Protein AF-A0A7S1RTW1-F1 (afdb_monomer_lite)

InterPro domains:
  IPR002164 Nucleosome assembly protein [PF00956] (3-117)
  IPR002164 Nucleosome assembly protein [PTHR11875] (6-130)
  IPR037231 NAP-like superfamily [SSF143113] (6-116)

Organism: Alexandrium catenella (NCBI:txid2925)

pLDDT: mean 71.32, std 23.06, range [27.25, 97.94]

Radius of gyration: 33.51 Å; chains: 1; bounding box: 84×68×75 Å

Structure (mmCIF, N/CA/C/O backbone):
data_AF-A0A7S1RTW1-F1
#
_entry.id   AF-A0A7S1RTW1-F1
#
loop_
_atom_site.group_PDB
_atom_site.id
_atom_site.type_symbol
_atom_site.label_atom_id
_atom_site.label_alt_id
_atom_site.label_comp_id
_atom_site.label_asym_id
_atom_site.label_entity_id
_atom_site.label_seq_id
_atom_site.pdbx_PDB_ins_code
_atom_site.Cartn_x
_atom_site.Cartn_y
_atom_site.Cartn_z
_atom_site.occupancy
_atom_site.B_iso_or_equiv
_atom_site.auth_seq_id
_atom_site.auth_comp_id
_atom_site.auth_asym_id
_atom_site.auth_atom_id
_atom_site.pdbx_PDB_model_num
ATOM 1 N N . GLU A 1 1 ? 14.595 9.960 -14.199 1.00 54.41 1 GLU A N 1
ATOM 2 C CA . GLU A 1 1 ? 13.671 9.077 -13.462 1.00 54.41 1 GLU A CA 1
ATOM 3 C C . GLU A 1 1 ? 12.289 9.087 -14.097 1.00 54.41 1 GLU A C 1
ATOM 5 O O . GLU A 1 1 ? 11.982 10.008 -14.846 1.00 54.41 1 GLU A O 1
ATOM 10 N N . THR A 1 2 ? 11.453 8.089 -13.798 1.00 67.50 2 THR A N 1
ATOM 11 C CA . THR A 1 2 ? 9.993 8.231 -13.939 1.00 67.50 2 THR A CA 1
ATOM 12 C C . THR A 1 2 ? 9.464 8.686 -12.582 1.00 67.50 2 THR A C 1
ATOM 14 O O . THR A 1 2 ? 9.549 7.903 -11.642 1.00 67.50 2 THR A O 1
ATOM 17 N N . SER A 1 3 ? 8.977 9.923 -12.468 1.00 78.06 3 SER A N 1
ATOM 18 C CA . SER A 1 3 ? 8.334 10.420 -11.245 1.00 78.06 3 SER A CA 1
ATOM 19 C C . SER A 1 3 ? 6.851 10.035 -11.213 1.00 78.06 3 SER A C 1
ATOM 21 O O . SER A 1 3 ? 6.190 9.951 -12.254 1.00 78.06 3 SER A O 1
ATOM 23 N N . VAL A 1 4 ? 6.324 9.765 -10.018 1.00 87.81 4 VAL A N 1
ATOM 24 C CA . VAL A 1 4 ? 4.942 9.304 -9.816 1.00 87.81 4 VAL A CA 1
ATOM 25 C C . VAL A 1 4 ? 4.032 10.513 -9.618 1.00 87.81 4 VAL A C 1
ATOM 27 O O . VAL A 1 4 ? 4.091 11.183 -8.596 1.00 87.81 4 VAL A O 1
ATOM 30 N N . ALA A 1 5 ? 3.171 10.808 -10.594 1.00 90.31 5 ALA A N 1
ATOM 31 C CA . ALA A 1 5 ? 2.288 11.979 -10.527 1.00 90.31 5 ALA A CA 1
ATOM 32 C C . ALA A 1 5 ? 0.969 11.721 -9.772 1.00 90.31 5 ALA A C 1
ATOM 34 O O . ALA A 1 5 ? 0.407 12.625 -9.150 1.00 90.31 5 ALA A O 1
ATOM 35 N N . GLU A 1 6 ? 0.435 10.501 -9.865 1.00 94.38 6 GLU A N 1
ATOM 36 C CA . GLU A 1 6 ? -0.877 10.126 -9.330 1.00 94.38 6 GLU A CA 1
ATOM 37 C C . GLU A 1 6 ? -0.964 8.601 -9.152 1.00 94.38 6 GLU A C 1
ATOM 39 O O . GLU A 1 6 ? -0.603 7.850 -10.059 1.00 94.38 6 GLU A O 1
ATOM 44 N N . ILE A 1 7 ? -1.495 8.151 -8.014 1.00 93.81 7 ILE A N 1
ATOM 45 C CA . ILE A 1 7 ? -1.758 6.746 -7.679 1.00 93.81 7 ILE A CA 1
ATOM 46 C C . ILE A 1 7 ? -3.266 6.563 -7.553 1.00 93.81 7 ILE A C 1
ATOM 48 O O . ILE A 1 7 ? -3.915 7.204 -6.726 1.00 93.81 7 ILE A O 1
ATOM 52 N N . LYS A 1 8 ? -3.845 5.686 -8.378 1.00 94.94 8 LYS A N 1
ATOM 53 C CA . LYS A 1 8 ? -5.276 5.346 -8.352 1.00 94.94 8 LYS A CA 1
ATOM 54 C C . LYS A 1 8 ? -5.458 3.928 -7.856 1.00 94.94 8 LYS A C 1
ATOM 56 O O . LYS A 1 8 ? -4.823 3.009 -8.361 1.00 94.94 8 LYS A O 1
ATOM 61 N N . VAL A 1 9 ? -6.384 3.772 -6.923 1.00 93.62 9 VAL A N 1
ATOM 62 C CA . VAL A 1 9 ? -6.685 2.507 -6.254 1.00 93.62 9 VAL A CA 1
ATOM 63 C C . VAL A 1 9 ? -8.183 2.236 -6.316 1.00 93.62 9 VAL A C 1
ATOM 65 O O . VAL A 1 9 ? -8.978 3.143 -6.572 1.00 93.62 9 VAL A O 1
ATOM 68 N N . CYS A 1 10 ? -8.568 0.987 -6.079 1.00 92.62 10 CYS A N 1
ATOM 69 C CA . CYS A 1 10 ? -9.968 0.631 -5.877 1.00 92.62 10 CYS A CA 1
ATOM 70 C C . CYS A 1 10 ? -10.369 0.908 -4.423 1.00 92.62 10 CYS A C 1
ATOM 72 O O . CYS A 1 10 ? -9.571 0.674 -3.513 1.00 92.62 10 CYS A O 1
ATOM 74 N N . GLU A 1 11 ? -11.600 1.370 -4.208 1.00 91.12 11 GLU A N 1
ATOM 75 C CA . GLU A 1 11 ? -12.167 1.470 -2.862 1.00 91.12 11 GLU A CA 1
ATOM 76 C C . GLU A 1 11 ? -12.408 0.070 -2.283 1.00 91.12 11 GLU A C 1
ATOM 78 O O . GLU A 1 11 ? -12.738 -0.872 -3.010 1.00 91.12 11 GLU A O 1
ATOM 83 N N . ILE A 1 12 ? -12.209 -0.070 -0.971 1.00 93.88 12 ILE A N 1
ATOM 84 C CA . ILE A 1 12 ? -12.413 -1.333 -0.263 1.00 93.88 12 ILE A CA 1
ATOM 85 C C . ILE A 1 12 ? -13.756 -1.285 0.457 1.00 93.88 12 ILE A C 1
ATOM 87 O O . ILE A 1 12 ? -13.936 -0.529 1.413 1.00 93.88 12 ILE A O 1
ATOM 91 N N . ASP A 1 13 ? -14.668 -2.158 0.046 1.00 95.00 13 ASP A N 1
ATOM 92 C CA . ASP A 1 13 ? -15.961 -2.341 0.697 1.00 95.00 13 ASP A CA 1
ATOM 93 C C . ASP A 1 13 ? -15.833 -3.292 1.898 1.00 95.00 13 ASP A C 1
ATOM 95 O O . ASP A 1 13 ? -16.032 -4.507 1.800 1.00 95.00 13 ASP A O 1
ATOM 99 N N . TRP A 1 14 ? -15.463 -2.744 3.058 1.00 94.75 14 TRP A N 1
ATOM 100 C CA . TRP A 1 14 ? -15.345 -3.524 4.290 1.00 94.75 14 TRP A CA 1
ATOM 101 C C . TRP A 1 14 ? -16.706 -4.005 4.799 1.00 94.75 14 TRP A C 1
ATOM 103 O O . TRP A 1 14 ? -17.640 -3.228 4.996 1.00 94.75 14 TRP A O 1
ATOM 113 N N . ASN A 1 15 ? -16.785 -5.295 5.124 1.00 94.00 15 ASN A N 1
ATOM 114 C CA . ASN A 1 15 ? -17.891 -5.827 5.915 1.00 94.00 15 ASN A CA 1
ATOM 115 C C . ASN A 1 15 ? -17.851 -5.287 7.355 1.00 94.00 15 ASN A C 1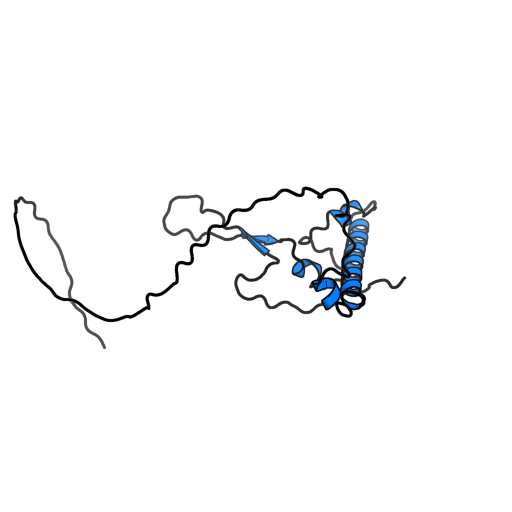
ATOM 117 O O . ASN A 1 15 ? -16.796 -4.893 7.861 1.00 94.00 15 ASN A O 1
ATOM 121 N N . ASP A 1 16 ? -18.995 -5.320 8.043 1.00 92.62 16 ASP A N 1
ATOM 122 C CA . ASP A 1 16 ? -19.099 -4.813 9.414 1.00 92.62 16 ASP A CA 1
ATOM 123 C C . ASP A 1 16 ? -18.073 -5.476 10.352 1.00 92.62 16 ASP A C 1
ATOM 125 O O . ASP A 1 16 ? -17.927 -6.701 10.401 1.00 92.62 16 ASP A O 1
ATOM 129 N N . GLY A 1 17 ? -17.318 -4.644 11.071 1.00 89.62 17 GLY A N 1
ATOM 130 C CA . GLY A 1 17 ? -16.246 -5.075 11.970 1.00 89.62 17 GLY A CA 1
ATOM 131 C C . GLY A 1 17 ? -15.029 -5.726 11.298 1.00 89.62 17 GLY A C 1
ATOM 132 O O . GLY A 1 17 ? -14.236 -6.351 12.003 1.00 89.62 17 GLY A O 1
ATOM 133 N N . LYS A 1 18 ? -14.873 -5.624 9.969 1.00 93.88 18 LYS A N 1
ATOM 134 C CA . LYS A 1 18 ? -13.745 -6.213 9.221 1.00 93.88 18 LYS A CA 1
ATOM 135 C C . LYS A 1 18 ? -12.727 -5.208 8.698 1.00 93.88 18 LYS A C 1
ATOM 137 O O . LYS A 1 18 ? -11.726 -5.639 8.139 1.00 93.88 18 LYS A O 1
ATOM 142 N N . ASP A 1 19 ? -12.950 -3.915 8.904 1.00 94.19 19 ASP A N 1
ATOM 143 C CA . ASP A 1 19 ? -11.976 -2.884 8.554 1.00 94.19 19 ASP A CA 1
ATOM 144 C C . ASP A 1 19 ? -10.705 -3.020 9.407 1.00 94.19 19 ASP A C 1
ATOM 146 O O . ASP A 1 19 ? -10.671 -2.640 10.578 1.00 94.19 19 ASP A O 1
ATOM 150 N N . VAL A 1 20 ? -9.652 -3.589 8.810 1.00 93.88 20 VAL A N 1
ATOM 151 C CA . VAL A 1 20 ? -8.346 -3.782 9.463 1.00 93.88 20 VAL A CA 1
ATOM 152 C C . VAL A 1 20 ? -7.502 -2.511 9.497 1.00 93.88 20 VAL A C 1
ATOM 154 O O . VAL A 1 20 ? -6.415 -2.520 10.075 1.00 93.88 20 VAL A O 1
ATOM 157 N N . THR A 1 21 ? -7.965 -1.425 8.877 1.00 92.12 21 THR A N 1
ATOM 158 C CA . THR A 1 21 ? -7.313 -0.117 8.972 1.00 92.12 21 THR A CA 1
ATOM 159 C C . THR A 1 21 ? -7.700 0.607 10.260 1.00 92.12 21 THR A C 1
ATOM 161 O O . THR A 1 21 ? -7.059 1.581 10.629 1.00 92.12 21 THR A O 1
ATOM 164 N N . VAL A 1 22 ? -8.702 0.152 11.012 1.00 92.00 22 VAL A N 1
ATOM 165 C CA . VAL A 1 22 ? -9.100 0.801 12.268 1.00 92.00 22 VAL A CA 1
ATOM 166 C C . VAL A 1 22 ? -8.989 -0.149 13.449 1.00 92.00 22 VAL A C 1
ATOM 168 O O . VAL A 1 22 ? -9.326 -1.327 13.371 1.00 92.00 22 VAL A O 1
ATOM 171 N N . GLU A 1 23 ? -8.554 0.375 14.590 1.00 88.94 23 GLU A N 1
ATOM 172 C CA . GLU A 1 23 ? -8.614 -0.334 15.862 1.00 88.94 23 GLU A CA 1
ATOM 173 C C . GLU A 1 23 ? -9.775 0.200 16.708 1.00 88.94 23 GLU A C 1
ATOM 175 O O . GLU A 1 23 ? -9.898 1.400 16.968 1.00 88.94 23 GLU A O 1
ATOM 180 N N . VAL A 1 24 ? -10.669 -0.696 17.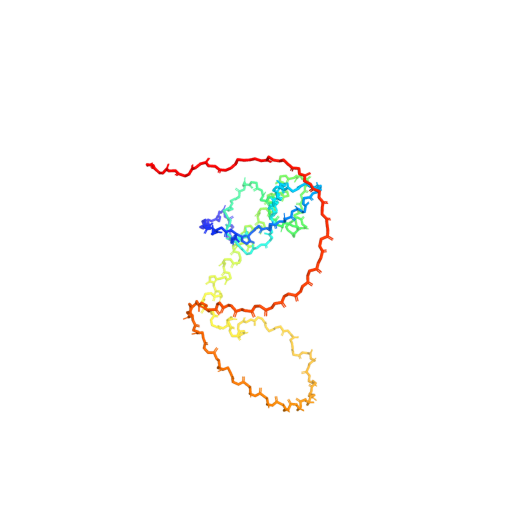140 1.00 84.56 24 VAL A N 1
ATOM 181 C CA . VAL A 1 24 ? -11.860 -0.334 17.920 1.00 84.56 24 VAL A CA 1
ATOM 182 C C . VAL A 1 24 ? -11.565 -0.447 19.415 1.00 84.56 24 VAL A C 1
ATOM 184 O O . VAL A 1 24 ? -11.742 -1.497 20.037 1.00 84.56 24 VAL A O 1
ATOM 187 N N . VAL A 1 25 ? -11.194 0.671 20.036 1.00 78.56 25 VAL A N 1
ATOM 188 C CA . VAL A 1 25 ? -10.920 0.736 21.475 1.00 78.56 25 VAL A CA 1
ATOM 189 C C . VAL A 1 25 ? -12.233 0.891 22.253 1.00 78.56 25 VAL A C 1
ATOM 191 O O . VAL A 1 25 ? -12.891 1.942 22.263 1.00 78.56 25 VAL A O 1
ATOM 194 N N . LYS A 1 26 ? -12.640 -0.173 22.955 1.00 72.31 26 LYS A N 1
ATOM 195 C CA . LYS A 1 26 ? -13.816 -0.166 23.844 1.00 72.31 26 LYS A CA 1
ATOM 196 C C . LYS A 1 26 ? -13.474 0.543 25.158 1.00 72.31 26 LYS A C 1
ATOM 198 O O . LYS A 1 26 ? -12.875 -0.038 26.061 1.00 72.31 26 LYS A O 1
ATOM 203 N N . LYS A 1 27 ? -13.902 1.798 25.318 1.00 63.62 27 LYS A N 1
ATOM 204 C CA . LYS A 1 27 ? -13.746 2.515 26.595 1.00 63.62 27 LYS A CA 1
ATOM 205 C C . LYS A 1 27 ? -14.694 1.952 27.655 1.00 63.62 27 LYS A C 1
ATOM 207 O O . LYS A 1 27 ? -15.911 2.059 27.520 1.00 63.62 27 LYS A O 1
ATOM 212 N N . LYS A 1 28 ? -14.147 1.399 28.746 1.00 58.72 28 LYS A N 1
ATOM 213 C CA . LYS A 1 28 ? -14.944 0.982 29.914 1.00 58.72 28 LYS A CA 1
ATOM 214 C C . LYS A 1 28 ? -15.790 2.163 30.404 1.00 58.72 28 LYS A C 1
ATOM 216 O O . LYS A 1 28 ? -15.276 3.262 30.619 1.00 58.72 28 LYS A O 1
ATOM 221 N N . ALA A 1 29 ? -17.095 1.946 30.562 1.00 58.53 29 ALA A N 1
ATOM 222 C CA . ALA A 1 29 ? -18.002 2.978 31.047 1.00 58.53 29 ALA A CA 1
ATOM 223 C C . ALA A 1 29 ? -17.600 3.389 32.475 1.00 58.53 29 ALA A C 1
ATOM 225 O O . ALA A 1 29 ? -17.629 2.580 33.400 1.00 58.53 29 ALA A O 1
ATOM 226 N N . LYS A 1 30 ? -17.213 4.655 32.662 1.00 54.06 30 LYS A N 1
ATOM 227 C CA . LYS A 1 30 ? -16.923 5.219 33.985 1.00 54.06 30 LYS A CA 1
ATOM 228 C C . LYS A 1 30 ? -18.258 5.580 34.650 1.00 54.06 30 LYS A C 1
ATOM 230 O O . LYS A 1 30 ? -18.887 6.566 34.268 1.00 54.06 30 LYS A O 1
ATOM 235 N N . GLY A 1 31 ? -18.703 4.753 35.597 1.00 56.88 31 GLY A N 1
ATOM 236 C CA . GLY A 1 31 ? -19.876 5.005 36.445 1.00 56.88 31 GLY A CA 1
ATOM 237 C C . GLY A 1 31 ? -20.865 3.837 36.483 1.00 56.88 31 GLY A C 1
ATOM 238 O O . GLY A 1 31 ? -21.476 3.503 35.470 1.00 56.88 31 GLY A O 1
ATOM 239 N N . GLY A 1 32 ? -21.022 3.237 37.667 1.00 53.62 32 GLY A N 1
ATOM 240 C CA . GLY A 1 32 ? -21.950 2.143 37.953 1.00 53.62 32 GLY A CA 1
ATOM 241 C C . GLY A 1 32 ? -23.411 2.585 37.895 1.00 53.62 32 GLY A C 1
ATOM 242 O O . GLY A 1 32 ? -24.007 2.936 38.904 1.00 53.62 32 GLY A O 1
ATOM 243 N N . GLY A 1 33 ? -23.987 2.551 36.699 1.00 55.34 33 GLY A N 1
ATOM 244 C CA . GLY A 1 33 ? -25.423 2.632 36.472 1.00 55.34 33 GLY A CA 1
ATOM 245 C C . GLY A 1 33 ? -25.765 1.704 35.318 1.00 55.34 33 GLY A C 1
ATOM 246 O O . GLY A 1 33 ? -25.266 1.888 34.206 1.00 55.34 33 GLY A O 1
ATOM 247 N N . ALA A 1 34 ? -26.564 0.671 35.589 1.00 57.78 34 ALA A N 1
ATOM 248 C CA . ALA A 1 34 ? -26.995 -0.280 34.575 1.00 57.78 34 ALA A CA 1
ATOM 249 C C . ALA A 1 34 ? -27.612 0.486 33.388 1.00 57.78 34 ALA A C 1
ATOM 251 O O . ALA A 1 34 ? -28.571 1.230 33.581 1.00 57.78 34 ALA A O 1
ATOM 252 N N . LYS A 1 35 ? -27.064 0.273 32.178 1.00 55.56 35 LYS A N 1
ATOM 253 C CA . LYS A 1 35 ? -27.498 0.799 30.857 1.00 55.56 35 LYS A CA 1
ATOM 254 C C . LYS A 1 35 ? -26.779 2.027 30.260 1.00 55.56 35 LYS A C 1
ATOM 256 O O . LYS A 1 35 ? -27.359 2.687 29.398 1.00 55.56 35 LYS A O 1
ATOM 261 N N . LYS A 1 36 ? -25.508 2.317 30.571 1.00 55.22 36 LYS A N 1
ATOM 262 C CA . LYS A 1 36 ? -24.726 3.254 29.726 1.00 55.22 36 LYS A CA 1
ATOM 263 C C . LYS A 1 36 ? -24.020 2.501 28.589 1.00 55.22 36 LYS A C 1
ATOM 265 O O . LYS A 1 36 ? -23.102 1.728 28.845 1.00 55.22 36 LYS A O 1
ATOM 270 N N . LYS A 1 37 ? -24.461 2.715 27.338 1.00 55.53 37 LYS A N 1
ATOM 271 C CA . LYS A 1 37 ? -23.822 2.159 26.128 1.00 55.53 37 LYS A CA 1
ATOM 272 C C . LYS A 1 37 ? -22.333 2.531 26.120 1.00 55.53 37 LYS A C 1
ATOM 274 O O . LYS A 1 37 ? -21.988 3.710 26.207 1.00 55.53 37 LYS A O 1
ATOM 279 N N . VAL A 1 38 ? -21.463 1.527 26.034 1.00 57.41 38 VAL A N 1
ATOM 280 C CA . VAL A 1 38 ? -20.019 1.705 25.840 1.00 57.41 38 VAL A CA 1
ATOM 281 C C . VAL A 1 38 ? -19.816 2.354 24.471 1.00 57.41 38 VAL A C 1
ATOM 283 O O . VAL A 1 38 ? -20.137 1.750 23.453 1.00 57.41 38 VAL A O 1
ATOM 286 N N . LYS A 1 39 ? -19.339 3.605 24.436 1.00 56.09 39 LYS A N 1
ATOM 287 C CA . LYS A 1 39 ? -18.987 4.276 23.180 1.00 56.09 39 LY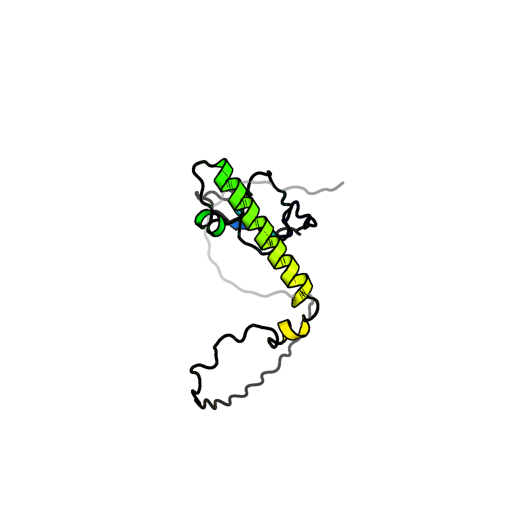S A CA 1
ATOM 288 C C . LYS A 1 39 ? -17.615 3.758 22.755 1.00 56.09 39 LYS A C 1
ATOM 290 O O . LYS A 1 39 ? -16.612 4.097 23.381 1.00 56.09 39 LYS A O 1
ATOM 295 N N . ALA A 1 40 ? -17.593 2.895 21.746 1.00 68.06 40 ALA A N 1
ATOM 296 C CA . ALA A 1 40 ? -16.361 2.498 21.085 1.00 68.06 40 ALA A CA 1
ATOM 297 C C . ALA A 1 40 ? -15.756 3.718 20.369 1.00 68.06 40 ALA A C 1
ATOM 299 O O . ALA A 1 40 ? -16.492 4.507 19.773 1.00 68.06 40 ALA A O 1
ATOM 300 N N . LYS A 1 41 ? -14.442 3.912 20.495 1.00 79.31 41 LYS A N 1
ATOM 301 C CA . LYS A 1 41 ? -13.688 4.913 19.732 1.00 79.31 41 LYS A CA 1
ATOM 302 C C . LYS A 1 41 ? -12.848 4.142 18.715 1.00 79.31 41 LYS A C 1
ATOM 304 O O . LYS A 1 41 ? -12.116 3.250 19.127 1.00 79.31 41 LYS A O 1
ATOM 309 N N . SER A 1 42 ? -12.994 4.448 17.431 1.00 82.31 42 SER A N 1
ATOM 310 C CA . SER A 1 42 ? -12.114 3.940 16.377 1.00 82.31 42 SER A CA 1
ATOM 311 C C . SER A 1 42 ? -10.885 4.837 16.285 1.00 82.31 42 SER A C 1
ATOM 313 O O . SER A 1 42 ? -11.020 6.064 16.278 1.00 82.31 42 SER A O 1
ATOM 315 N N . GLU A 1 43 ? -9.705 4.236 16.246 1.00 89.38 43 GLU A N 1
ATOM 316 C CA . GLU A 1 43 ? -8.433 4.927 16.035 1.00 89.38 43 GLU A CA 1
ATOM 317 C C . GLU A 1 43 ? -7.757 4.359 14.776 1.00 89.38 43 GLU A C 1
ATOM 319 O O . GLU A 1 43 ? -7.873 3.155 14.521 1.00 89.38 43 GLU A O 1
ATOM 324 N N . PRO A 1 44 ? -7.120 5.204 13.945 1.00 91.50 44 PRO A N 1
ATOM 325 C CA . PRO A 1 44 ? -6.295 4.741 12.836 1.00 91.50 44 PRO A CA 1
ATOM 326 C C . PRO A 1 44 ? -5.223 3.749 13.300 1.00 91.50 44 PRO A C 1
ATOM 328 O O . PRO A 1 44 ? -4.574 3.970 14.318 1.00 91.50 44 PRO A O 1
ATOM 331 N N . ARG A 1 45 ? -5.041 2.668 12.543 1.00 90.25 45 ARG A N 1
ATOM 332 C CA . ARG A 1 45 ? -3.993 1.667 12.716 1.00 90.25 45 ARG A CA 1
ATOM 333 C C . ARG A 1 45 ? -3.221 1.465 11.414 1.00 90.25 45 ARG A C 1
ATOM 335 O O . ARG A 1 45 ? -3.808 1.513 10.328 1.00 90.25 45 ARG A O 1
ATOM 342 N N . ASP A 1 46 ? -1.934 1.171 11.531 1.00 90.69 46 ASP A N 1
ATOM 343 C CA . ASP A 1 46 ? -1.114 0.754 10.399 1.00 90.69 46 ASP A CA 1
ATOM 344 C C . ASP A 1 46 ? -1.588 -0.598 9.848 1.00 90.69 46 ASP A C 1
ATOM 346 O O . ASP A 1 46 ? -1.802 -1.571 10.575 1.00 90.69 46 ASP A O 1
ATOM 350 N N . SER A 1 47 ? -1.794 -0.642 8.534 1.00 92.38 47 SER A N 1
ATOM 351 C CA . SER A 1 47 ? -2.252 -1.819 7.799 1.00 92.38 47 SER A CA 1
ATOM 352 C C . SER A 1 47 ? -1.797 -1.721 6.353 1.00 92.38 47 SER A C 1
ATOM 354 O O . SER A 1 47 ? -1.803 -0.624 5.795 1.00 92.38 47 SER A O 1
ATOM 356 N N . PHE A 1 48 ? -1.476 -2.849 5.717 1.00 92.19 48 PHE A N 1
ATOM 357 C CA . PHE A 1 48 ? -1.185 -2.904 4.279 1.00 92.19 48 PHE A CA 1
ATOM 358 C C . PHE A 1 48 ? -2.259 -2.174 3.453 1.00 92.19 48 PHE A C 1
ATOM 360 O O . PHE A 1 48 ? -1.947 -1.363 2.590 1.00 92.19 48 PHE A O 1
ATOM 367 N N . PHE A 1 49 ? -3.536 -2.359 3.803 1.00 93.31 49 PHE A N 1
ATOM 368 C CA . PHE A 1 49 ? -4.654 -1.715 3.111 1.00 93.31 49 PHE A CA 1
ATOM 369 C C . PHE A 1 49 ? -4.746 -0.201 3.348 1.00 93.31 49 PHE A C 1
ATOM 371 O O . PHE A 1 49 ? -5.254 0.510 2.490 1.00 93.31 49 PHE A O 1
ATOM 378 N N . ARG A 1 50 ? -4.244 0.320 4.477 1.00 90.12 50 ARG A N 1
ATOM 379 C CA . ARG A 1 50 ? -4.178 1.777 4.696 1.00 90.12 50 ARG A CA 1
ATOM 380 C C . ARG A 1 50 ? -3.111 2.425 3.810 1.00 90.12 50 ARG A C 1
ATOM 382 O O . ARG A 1 50 ? -3.340 3.542 3.346 1.00 90.12 50 ARG A O 1
ATOM 389 N N . HIS A 1 51 ? -1.989 1.732 3.612 1.00 88.44 51 HIS A N 1
ATOM 390 C CA . HIS A 1 51 ? -0.836 2.240 2.871 1.00 88.44 51 HIS A CA 1
ATOM 391 C C . HIS A 1 51 ? -1.031 2.093 1.357 1.00 88.44 51 HIS A C 1
ATOM 393 O O . HIS A 1 51 ? -0.929 3.082 0.645 1.00 88.44 51 HIS A O 1
ATOM 399 N N . CYS A 1 52 ? -1.401 0.900 0.879 1.00 90.38 52 CYS A N 1
ATOM 400 C CA . CYS A 1 52 ? -1.408 0.584 -0.556 1.00 90.38 52 CYS A CA 1
ATOM 401 C C . CYS A 1 52 ? -2.734 0.851 -1.278 1.00 90.38 52 CYS A C 1
ATOM 403 O O . CYS A 1 52 ? -2.790 0.871 -2.504 1.00 90.38 52 CYS A O 1
ATOM 405 N N . PHE A 1 53 ? -3.837 1.009 -0.542 1.00 92.44 53 PHE A N 1
ATOM 406 C CA . PHE A 1 53 ? -5.165 1.244 -1.121 1.00 92.44 53 PHE A CA 1
ATOM 407 C C . PHE A 1 53 ? -5.657 2.644 -0.773 1.00 92.44 53 PHE A C 1
ATOM 409 O O . PHE A 1 53 ? -6.780 2.843 -0.308 1.00 92.44 53 PHE A O 1
ATOM 416 N N . ARG A 1 54 ? -4.804 3.639 -1.039 1.00 88.19 54 ARG A N 1
ATOM 417 C CA . ARG A 1 54 ? -5.135 5.057 -0.902 1.00 88.19 54 ARG A CA 1
ATOM 418 C C . ARG A 1 54 ? -4.883 5.813 -2.199 1.00 88.19 54 ARG A C 1
ATOM 420 O O . ARG A 1 54 ? -3.854 5.649 -2.842 1.00 88.19 54 ARG A O 1
ATOM 427 N N . HIS A 1 55 ? -5.825 6.675 -2.574 1.00 91.88 55 HIS A N 1
ATOM 428 C CA . HIS A 1 55 ? -5.621 7.581 -3.698 1.00 91.88 55 HIS A CA 1
ATOM 429 C C . HIS A 1 55 ? -4.672 8.706 -3.285 1.00 91.88 55 HIS A C 1
ATOM 431 O O . HIS A 1 55 ? -4.974 9.455 -2.355 1.00 91.88 55 HIS A O 1
ATOM 437 N N . LEU A 1 56 ? -3.545 8.822 -3.983 1.00 92.38 56 LEU A N 1
ATOM 438 C CA . LEU A 1 56 ? -2.510 9.813 -3.706 1.00 92.38 56 LEU A CA 1
ATOM 439 C C . LEU A 1 56 ? -2.185 10.600 -4.971 1.00 92.38 56 LEU A C 1
ATOM 441 O O . LEU A 1 56 ? -2.158 10.056 -6.076 1.00 92.38 56 LEU A O 1
ATOM 445 N N . LYS A 1 57 ? -1.938 11.896 -4.814 1.00 92.75 57 LYS A N 1
ATOM 446 C CA . LYS A 1 57 ? -1.588 12.789 -5.915 1.00 92.75 57 LYS A CA 1
ATOM 447 C C . LYS A 1 57 ? -0.719 13.921 -5.392 1.00 92.75 57 LYS A C 1
ATOM 449 O O . LYS A 1 57 ? -0.988 14.455 -4.319 1.00 92.75 57 LYS A O 1
ATOM 454 N N . GLN A 1 58 ? 0.266 14.319 -6.190 1.00 88.44 58 GLN A N 1
ATOM 455 C CA . GLN A 1 58 ? 1.144 15.430 -5.847 1.00 88.44 58 GLN A CA 1
ATOM 456 C C . GLN A 1 58 ? 0.339 16.719 -5.601 1.00 88.44 58 GLN A C 1
ATOM 458 O O . GLN A 1 58 ? -0.552 17.071 -6.382 1.00 88.44 58 GLN A O 1
ATOM 463 N N . GLY A 1 59 ? 0.656 17.411 -4.505 1.00 85.38 59 GLY A N 1
ATOM 464 C CA . GLY A 1 59 ? -0.016 18.644 -4.085 1.00 85.38 59 GLY A CA 1
ATOM 465 C C . GLY A 1 59 ? -1.341 18.445 -3.342 1.00 85.38 59 GLY A C 1
ATOM 466 O O . GLY A 1 59 ? -2.019 19.430 -3.055 1.00 85.38 59 GLY A O 1
ATOM 467 N N . MET A 1 60 ? -1.742 17.206 -3.041 1.00 88.00 60 MET A N 1
ATOM 468 C CA . MET A 1 60 ? -2.766 16.963 -2.021 1.00 88.00 60 MET A CA 1
ATOM 469 C C . MET A 1 60 ? -2.158 17.033 -0.616 1.00 88.00 60 MET A C 1
ATOM 471 O O . MET A 1 60 ? -0.966 16.763 -0.471 1.00 88.00 60 MET A O 1
ATOM 475 N N . PRO A 1 61 ? -2.960 17.376 0.410 1.00 86.62 61 PRO A N 1
ATOM 476 C CA . PRO A 1 61 ? -2.496 17.338 1.789 1.00 86.62 61 PRO A CA 1
ATOM 477 C C . PRO A 1 61 ? -2.074 15.922 2.167 1.00 86.62 61 PRO A C 1
ATOM 479 O O . PRO A 1 61 ? -2.706 14.938 1.761 1.00 86.62 61 PRO A O 1
ATOM 482 N N . VAL A 1 62 ? -1.018 15.835 2.968 1.00 85.31 62 VAL A N 1
ATOM 483 C CA . VAL A 1 62 ? -0.500 14.550 3.412 1.00 85.31 62 VAL A CA 1
ATOM 484 C C . VAL A 1 62 ? -1.499 13.886 4.367 1.00 85.31 62 VAL A C 1
ATOM 486 O O . VAL A 1 62 ? -2.046 14.556 5.246 1.00 85.31 62 VAL A O 1
ATOM 489 N N . PRO A 1 63 ? -1.788 12.580 4.223 1.00 85.25 63 PRO A N 1
ATOM 490 C CA . PRO A 1 63 ? -2.715 11.905 5.123 1.00 85.25 63 PRO A CA 1
ATOM 491 C C . PRO A 1 63 ? -2.218 11.882 6.579 1.00 85.25 63 PRO A C 1
ATOM 493 O O . PRO A 1 63 ? -1.285 11.156 6.908 1.00 85.25 63 PRO A O 1
ATOM 496 N N . GLU A 1 64 ? -2.903 12.610 7.468 1.00 84.12 64 GLU A N 1
ATOM 497 C CA . GLU A 1 64 ? -2.611 12.650 8.916 1.00 84.12 64 GLU A CA 1
ATOM 498 C C . GLU A 1 64 ? -2.771 11.286 9.611 1.00 84.12 64 GLU A C 1
ATOM 500 O O . GLU A 1 64 ? -2.267 11.062 10.710 1.00 84.12 64 GLU A O 1
ATOM 505 N N . ASP A 1 65 ? -3.533 10.376 8.999 1.00 84.31 65 ASP A N 1
ATOM 506 C CA . ASP A 1 65 ? -3.856 9.065 9.552 1.00 84.31 65 ASP A CA 1
ATOM 507 C C . ASP A 1 65 ? -2.864 7.964 9.152 1.00 84.31 65 ASP A C 1
ATOM 509 O O . ASP A 1 65 ? -3.095 6.804 9.497 1.00 84.31 65 ASP A O 1
ATOM 513 N N . MET A 1 66 ? -1.795 8.302 8.426 1.00 82.44 66 MET A N 1
ATOM 514 C CA . MET A 1 66 ? -0.690 7.392 8.132 1.00 82.44 66 MET A CA 1
ATOM 515 C C . MET A 1 66 ? 0.520 7.682 9.022 1.00 82.44 66 MET A C 1
ATOM 517 O O . MET A 1 66 ? 0.812 8.823 9.378 1.00 82.44 66 MET A O 1
ATOM 521 N N . ASN A 1 67 ? 1.252 6.629 9.371 1.00 81.81 67 ASN A N 1
ATOM 522 C CA . ASN A 1 67 ? 2.479 6.751 10.137 1.00 81.81 67 ASN A CA 1
ATOM 523 C C . ASN A 1 67 ? 3.639 7.179 9.229 1.00 81.81 67 ASN A C 1
ATOM 525 O O . ASN A 1 67 ? 4.345 6.351 8.663 1.00 81.81 67 ASN A O 1
ATOM 529 N N . LEU A 1 68 ? 3.825 8.491 9.087 1.00 82.81 68 LEU A N 1
ATOM 530 C CA . LEU A 1 68 ? 4.883 9.083 8.260 1.00 82.81 68 LEU A CA 1
ATOM 531 C C . LEU A 1 68 ? 6.096 9.511 9.085 1.00 82.81 68 LEU A C 1
ATOM 533 O O . LEU A 1 68 ? 6.867 10.360 8.659 1.00 82.81 68 LEU A O 1
ATOM 537 N N . SER A 1 69 ? 6.294 8.918 10.264 1.00 83.62 69 SER A N 1
ATOM 538 C CA . SER A 1 69 ? 7.471 9.206 11.091 1.00 83.62 69 SER A CA 1
ATOM 539 C C . SER A 1 69 ? 8.784 9.019 10.325 1.00 83.62 69 SER A C 1
ATOM 541 O O . SER A 1 69 ? 9.693 9.830 10.464 1.00 83.62 69 SER A O 1
ATOM 543 N N . GLU A 1 70 ? 8.876 7.994 9.478 1.00 80.94 70 GLU A N 1
ATOM 544 C CA . GLU A 1 70 ? 10.046 7.760 8.631 1.00 80.94 70 GLU A CA 1
ATOM 545 C C . GLU A 1 70 ? 10.223 8.860 7.579 1.00 80.94 70 GLU A C 1
ATOM 547 O O . GLU A 1 70 ? 11.291 9.459 7.498 1.00 80.94 70 GLU A O 1
ATOM 552 N N . ALA A 1 71 ? 9.155 9.209 6.860 1.00 82.81 71 ALA A N 1
ATOM 553 C CA . ALA A 1 71 ? 9.170 10.291 5.879 1.00 82.81 71 ALA A CA 1
ATOM 554 C C . ALA A 1 71 ? 9.521 11.647 6.522 1.00 82.81 71 ALA A C 1
ATOM 556 O O . ALA A 1 71 ? 10.317 12.406 5.980 1.00 82.81 71 ALA A O 1
ATOM 557 N N . MET A 1 72 ? 8.996 11.916 7.720 1.00 84.62 72 MET A N 1
ATOM 558 C CA . MET A 1 72 ? 9.280 13.118 8.504 1.00 84.62 72 MET A CA 1
ATOM 559 C C . MET A 1 72 ? 10.745 13.195 8.948 1.00 84.62 72 MET A C 1
ATOM 561 O O . MET A 1 72 ? 11.304 14.282 9.008 1.00 84.62 72 MET A O 1
ATOM 565 N N . ASN A 1 73 ? 11.378 12.059 9.255 1.00 86.19 73 ASN A N 1
ATOM 566 C CA . ASN A 1 73 ? 12.799 12.024 9.611 1.00 86.19 73 ASN A CA 1
ATOM 567 C C . ASN A 1 73 ? 13.725 12.237 8.400 1.00 86.19 73 ASN A C 1
ATOM 569 O O . ASN A 1 73 ? 14.892 12.573 8.596 1.00 86.19 73 ASN A O 1
ATOM 573 N N . LEU A 1 74 ? 13.237 11.985 7.180 1.00 84.00 74 LEU A N 1
ATOM 574 C CA . LEU A 1 74 ? 13.988 12.156 5.932 1.00 84.00 74 LEU A CA 1
ATOM 575 C C . LEU A 1 74 ? 13.747 13.517 5.265 1.00 84.00 74 LEU A C 1
ATOM 577 O O . LEU A 1 74 ? 14.588 13.946 4.478 1.00 84.00 74 LEU A O 1
ATOM 581 N N . ALA A 1 75 ? 12.620 14.170 5.550 1.00 85.19 75 ALA A N 1
ATOM 582 C CA . ALA A 1 75 ? 12.296 15.481 5.009 1.00 85.19 75 ALA A CA 1
ATOM 583 C C . ALA A 1 75 ? 13.202 16.567 5.615 1.00 85.19 75 ALA A C 1
ATOM 585 O O . ALA A 1 75 ? 13.350 16.656 6.835 1.00 85.19 75 ALA A O 1
ATOM 586 N N . ASP A 1 76 ? 13.775 17.413 4.759 1.00 82.50 76 ASP A N 1
ATOM 587 C CA . ASP A 1 76 ? 14.621 18.545 5.149 1.00 82.50 76 ASP A CA 1
ATOM 588 C C . ASP A 1 76 ? 14.055 19.809 4.495 1.00 82.50 76 ASP A C 1
ATOM 590 O O . ASP A 1 76 ? 13.980 19.903 3.272 1.00 82.50 76 ASP A O 1
ATOM 594 N N . GLY A 1 77 ? 13.560 20.751 5.293 1.00 81.75 77 GLY A N 1
ATOM 595 C CA . GLY A 1 77 ? 12.906 21.957 4.790 1.00 81.75 77 GLY A CA 1
ATOM 596 C C . GLY A 1 77 ? 12.749 23.004 5.885 1.00 81.75 77 GLY A C 1
ATOM 597 O O . GLY A 1 77 ? 12.612 22.664 7.062 1.00 81.75 77 GLY A O 1
ATOM 598 N N . ASP A 1 78 ? 12.785 24.277 5.494 1.00 82.56 78 ASP A N 1
ATOM 599 C CA . ASP A 1 78 ? 12.690 25.406 6.431 1.00 82.56 78 ASP A CA 1
ATOM 600 C C . ASP A 1 78 ? 11.228 25.774 6.763 1.00 82.56 78 ASP A C 1
ATOM 602 O O . ASP A 1 78 ? 10.966 26.380 7.806 1.00 82.56 78 ASP A O 1
ATOM 606 N N . ASP A 1 79 ? 10.272 25.373 5.916 1.00 90.25 79 ASP A N 1
ATOM 607 C CA . ASP A 1 79 ? 8.839 25.656 6.053 1.00 90.25 79 ASP A CA 1
ATOM 608 C C . ASP A 1 79 ? 7.976 24.380 5.914 1.00 90.25 79 ASP A C 1
ATOM 610 O O . ASP A 1 79 ? 8.339 23.422 5.229 1.00 90.25 79 ASP A O 1
ATOM 614 N N . GLU A 1 80 ? 6.795 24.381 6.547 1.00 87.31 80 GLU A N 1
ATOM 615 C CA . GLU A 1 80 ? 5.884 23.220 6.641 1.00 87.31 80 GLU A CA 1
ATOM 616 C C . GLU A 1 80 ? 5.428 22.704 5.263 1.00 87.31 80 GLU A C 1
ATOM 618 O O . GLU A 1 80 ? 5.400 21.498 5.034 1.00 87.31 80 GLU A O 1
ATOM 623 N N . ASP A 1 81 ? 5.177 23.611 4.311 1.00 88.19 81 ASP A N 1
ATOM 624 C CA . ASP A 1 81 ? 4.756 23.261 2.947 1.00 88.19 81 ASP A CA 1
ATOM 625 C C . ASP A 1 81 ? 5.823 22.442 2.188 1.00 88.19 81 ASP A C 1
ATOM 627 O O . ASP A 1 81 ? 5.493 21.576 1.374 1.00 88.19 81 ASP A O 1
ATOM 631 N N . GLU A 1 82 ? 7.110 22.714 2.432 1.00 89.12 82 GLU A N 1
ATOM 632 C CA . GLU A 1 82 ? 8.223 22.005 1.788 1.00 89.12 82 GLU A CA 1
ATOM 633 C C . GLU A 1 82 ? 8.426 20.615 2.403 1.00 89.12 82 GLU A C 1
ATOM 635 O O . GLU A 1 82 ? 8.680 19.645 1.683 1.00 89.12 82 GLU A O 1
ATOM 640 N N . VAL A 1 83 ? 8.261 20.505 3.724 1.00 90.19 83 VAL A N 1
ATOM 641 C CA . VAL A 1 83 ? 8.292 19.227 4.448 1.00 90.19 83 VAL A CA 1
ATOM 642 C C . VAL A 1 83 ? 7.139 18.331 3.999 1.00 90.19 83 VAL A C 1
ATOM 644 O O . VAL A 1 83 ? 7.363 17.169 3.661 1.00 90.19 83 VAL A O 1
ATOM 647 N N . ASP A 1 84 ? 5.924 18.871 3.909 1.00 89.81 84 ASP A N 1
ATOM 648 C CA . ASP A 1 84 ? 4.744 18.134 3.455 1.00 89.81 84 ASP A CA 1
ATOM 649 C C . ASP A 1 84 ? 4.886 17.652 2.006 1.00 89.81 84 ASP A C 1
ATOM 651 O O . ASP A 1 84 ? 4.518 16.518 1.684 1.00 89.81 84 ASP A O 1
ATOM 655 N N . ALA A 1 85 ? 5.454 18.479 1.123 1.00 89.69 85 ALA A N 1
ATOM 656 C CA . ALA A 1 85 ? 5.694 18.098 -0.265 1.00 89.69 85 ALA A CA 1
ATOM 657 C C . ALA A 1 85 ? 6.670 16.914 -0.381 1.00 89.69 85 ALA A C 1
ATOM 659 O O . ALA A 1 85 ? 6.375 15.956 -1.101 1.00 89.69 85 ALA A O 1
ATOM 660 N N . GLN A 1 86 ? 7.785 16.948 0.356 1.00 90.69 86 GLN A N 1
ATOM 661 C CA . GLN A 1 86 ? 8.765 15.854 0.398 1.00 90.69 86 GLN A CA 1
ATOM 662 C C . GLN A 1 86 ? 8.180 14.590 1.026 1.00 90.69 86 GLN A C 1
ATOM 664 O O . GLN A 1 86 ? 8.376 13.480 0.534 1.00 90.69 86 GLN A O 1
ATOM 669 N N . MET A 1 87 ? 7.413 14.758 2.099 1.00 90.69 87 MET A N 1
ATOM 670 C CA . MET A 1 87 ? 6.741 13.669 2.785 1.00 90.69 87 MET A CA 1
ATOM 671 C C . MET A 1 87 ? 5.717 12.982 1.864 1.00 90.69 87 MET A C 1
ATOM 673 O O . MET A 1 87 ? 5.648 11.752 1.821 1.00 90.69 87 MET A O 1
ATOM 677 N N . MET A 1 88 ? 4.968 13.752 1.066 1.00 90.81 88 MET A N 1
ATOM 678 C CA . MET A 1 88 ? 4.073 13.211 0.041 1.00 90.81 88 MET A CA 1
ATOM 679 C C . MET A 1 88 ? 4.846 12.474 -1.061 1.00 90.81 88 MET A C 1
ATOM 681 O O . MET A 1 88 ? 4.447 11.382 -1.462 1.00 90.81 88 MET A O 1
ATOM 685 N N . GLU A 1 89 ? 5.942 13.052 -1.553 1.00 90.62 89 GLU A N 1
ATOM 686 C CA . GLU A 1 89 ? 6.785 12.433 -2.581 1.00 90.62 89 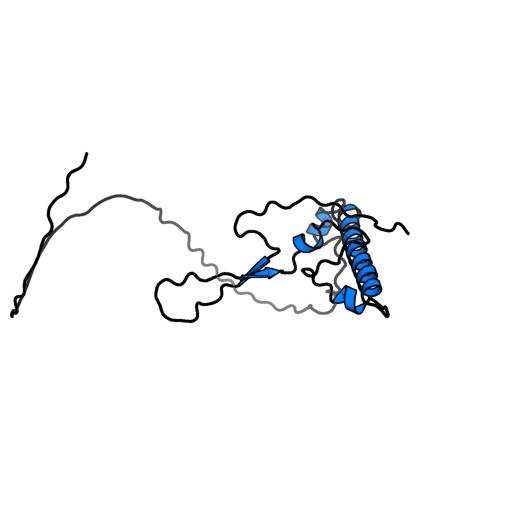GLU A CA 1
ATOM 687 C C . GLU A 1 89 ? 7.315 11.074 -2.115 1.00 90.62 89 GLU A C 1
ATOM 689 O O . GLU A 1 89 ? 7.080 10.071 -2.788 1.00 90.62 89 GLU A O 1
ATOM 694 N N . TYR A 1 90 ? 7.885 11.010 -0.910 1.00 90.50 90 TYR A N 1
ATOM 695 C CA . TYR A 1 90 ? 8.386 9.772 -0.314 1.00 90.50 90 TYR A CA 1
ATOM 696 C C . TYR A 1 90 ? 7.313 8.675 -0.244 1.00 90.50 90 TYR A C 1
ATOM 698 O O . TYR A 1 90 ? 7.545 7.531 -0.636 1.00 90.50 90 TYR A O 1
ATOM 706 N N . VAL A 1 91 ? 6.104 9.011 0.214 1.00 90.94 91 VAL A N 1
ATOM 707 C CA . VAL A 1 91 ? 5.000 8.043 0.317 1.00 90.94 91 VAL A CA 1
ATOM 708 C C . VAL A 1 91 ? 4.580 7.531 -1.060 1.00 90.94 91 VAL A C 1
ATOM 710 O O . VAL A 1 91 ? 4.342 6.334 -1.220 1.00 90.94 91 VAL A O 1
ATOM 713 N N . MET A 1 92 ? 4.470 8.420 -2.052 1.00 92.62 92 MET A N 1
ATOM 714 C CA . MET A 1 92 ? 4.084 8.039 -3.414 1.00 92.62 92 MET A CA 1
ATOM 715 C C . MET A 1 92 ? 5.154 7.181 -4.091 1.00 92.62 92 MET A C 1
ATOM 717 O O . MET A 1 92 ? 4.824 6.250 -4.826 1.00 92.62 92 MET A O 1
ATOM 721 N N . GLU A 1 93 ? 6.428 7.474 -3.847 1.00 91.50 93 GLU A N 1
ATOM 722 C CA . GLU A 1 93 ? 7.536 6.673 -4.357 1.00 91.50 93 GLU A CA 1
ATOM 723 C C . GLU A 1 93 ? 7.584 5.291 -3.713 1.00 91.50 93 GLU A C 1
ATOM 725 O O . GLU A 1 93 ? 7.690 4.303 -4.439 1.00 91.50 93 GLU A O 1
ATOM 730 N N . ASN A 1 94 ? 7.423 5.209 -2.391 1.00 91.31 94 ASN A N 1
ATOM 731 C CA . ASN A 1 94 ? 7.381 3.943 -1.665 1.00 91.31 94 ASN A CA 1
ATOM 732 C C . ASN A 1 94 ? 6.199 3.060 -2.110 1.00 91.31 94 ASN A C 1
ATOM 734 O O . ASN A 1 94 ? 6.377 1.868 -2.360 1.00 91.31 94 ASN A O 1
ATOM 738 N N . ASP A 1 95 ? 4.999 3.631 -2.283 1.00 93.25 95 ASP A N 1
ATOM 739 C CA . ASP A 1 95 ? 3.842 2.893 -2.814 1.00 93.25 95 ASP A CA 1
ATOM 740 C C . ASP A 1 95 ? 4.106 2.368 -4.234 1.00 93.25 95 ASP A C 1
ATOM 742 O O . ASP A 1 95 ? 3.889 1.190 -4.532 1.00 93.25 95 ASP A O 1
ATOM 746 N N . HIS A 1 96 ? 4.657 3.215 -5.106 1.00 93.38 96 HIS A N 1
ATOM 747 C CA . HIS A 1 96 ? 5.003 2.818 -6.465 1.00 93.38 96 HIS A CA 1
ATOM 748 C C . HIS A 1 96 ? 6.109 1.758 -6.505 1.00 93.38 96 HIS A C 1
ATOM 750 O O . HIS A 1 96 ? 6.047 0.842 -7.326 1.00 93.38 96 HIS A O 1
ATOM 756 N N . GLU A 1 97 ? 7.117 1.848 -5.638 1.00 93.69 97 GLU A N 1
ATOM 757 C CA . GLU A 1 97 ? 8.154 0.830 -5.504 1.00 93.69 97 GLU A CA 1
ATOM 758 C C . GLU A 1 97 ? 7.563 -0.509 -5.068 1.00 93.69 97 GLU A C 1
ATOM 760 O O . GLU A 1 97 ? 7.788 -1.513 -5.746 1.00 93.69 97 GLU A O 1
ATOM 765 N N . MET A 1 98 ? 6.714 -0.515 -4.041 1.00 93.12 98 MET A N 1
ATOM 766 C CA . MET A 1 98 ? 6.012 -1.719 -3.601 1.00 93.12 98 MET A CA 1
ATOM 767 C C . MET A 1 98 ? 5.130 -2.305 -4.712 1.00 93.12 98 MET A C 1
ATOM 769 O O . MET A 1 98 ? 5.131 -3.515 -4.947 1.00 93.12 98 MET A O 1
ATOM 773 N N . GLY A 1 99 ? 4.415 -1.458 -5.457 1.00 94.06 99 GLY A N 1
ATOM 774 C CA . GLY A 1 99 ? 3.611 -1.877 -6.604 1.00 94.06 99 GLY A CA 1
ATOM 775 C C . GLY A 1 99 ? 4.449 -2.493 -7.730 1.00 94.06 99 GLY A C 1
ATOM 776 O O . GLY A 1 99 ? 4.042 -3.492 -8.331 1.00 94.06 99 GLY A O 1
ATOM 777 N N . ARG A 1 100 ? 5.640 -1.942 -8.004 1.00 94.50 100 ARG A N 1
ATOM 778 C CA . ARG A 1 100 ? 6.596 -2.526 -8.959 1.00 94.50 100 ARG A CA 1
ATOM 779 C C . ARG A 1 100 ? 7.126 -3.864 -8.472 1.00 94.50 100 ARG A C 1
ATOM 781 O O . ARG A 1 100 ? 7.165 -4.792 -9.270 1.00 94.50 100 ARG A O 1
ATOM 788 N N . GLU A 1 101 ? 7.457 -3.988 -7.191 1.00 94.88 101 GLU A N 1
ATOM 789 C CA . GLU A 1 101 ? 7.926 -5.247 -6.610 1.00 94.88 101 GLU A CA 1
ATOM 790 C C . GLU A 1 101 ? 6.870 -6.346 -6.756 1.00 94.88 101 GLU A C 1
ATOM 792 O O . GLU A 1 101 ? 7.157 -7.456 -7.214 1.00 94.88 101 GLU A O 1
ATOM 797 N N . ILE A 1 102 ? 5.605 -6.014 -6.482 1.00 95.62 102 ILE A N 1
ATOM 798 C CA . ILE A 1 102 ? 4.495 -6.944 -6.689 1.00 95.62 102 ILE A CA 1
ATOM 799 C C . ILE A 1 102 ? 4.377 -7.336 -8.169 1.00 95.62 102 ILE A C 1
ATOM 801 O O . ILE A 1 102 ? 4.243 -8.520 -8.485 1.00 95.62 102 ILE A O 1
ATOM 805 N N . ARG A 1 103 ? 4.444 -6.362 -9.084 1.00 96.38 103 ARG A N 1
ATOM 806 C CA . ARG A 1 103 ? 4.300 -6.575 -10.532 1.00 96.38 103 ARG A CA 1
ATOM 807 C C . ARG A 1 103 ? 5.434 -7.403 -11.137 1.00 96.38 103 ARG A C 1
ATOM 809 O O . ARG A 1 103 ? 5.162 -8.297 -11.936 1.00 96.38 103 ARG A O 1
ATOM 816 N N . ASP A 1 104 ? 6.675 -7.078 -10.796 1.00 96.19 104 ASP A N 1
ATOM 817 C CA . ASP A 1 104 ? 7.870 -7.574 -11.484 1.00 96.19 104 ASP A CA 1
ATOM 818 C C . ASP A 1 104 ? 8.475 -8.803 -10.792 1.00 96.19 104 ASP A C 1
ATOM 820 O O . ASP A 1 104 ? 9.053 -9.655 -11.470 1.00 96.19 104 ASP A O 1
ATOM 824 N N . HIS A 1 105 ? 8.296 -8.943 -9.472 1.00 94.81 105 HIS A N 1
ATOM 825 C CA . HIS A 1 105 ? 8.913 -10.015 -8.689 1.00 94.81 105 HIS A CA 1
ATOM 826 C C . HIS A 1 105 ? 7.898 -10.942 -8.015 1.00 94.81 105 HIS A C 1
ATOM 828 O O . HIS A 1 105 ? 8.038 -12.161 -8.133 1.00 94.81 105 HIS A O 1
ATOM 834 N N . ILE A 1 106 ? 6.862 -10.424 -7.345 1.00 95.81 106 ILE A N 1
ATOM 835 C CA . ILE A 1 106 ? 5.910 -11.292 -6.624 1.00 95.81 106 ILE A CA 1
ATOM 836 C C . ILE A 1 106 ? 5.013 -12.059 -7.598 1.00 95.81 106 ILE A C 1
ATOM 838 O O . ILE A 1 106 ? 4.953 -13.282 -7.529 1.00 95.81 106 ILE A O 1
ATOM 842 N N . ILE A 1 107 ? 4.335 -11.380 -8.529 1.00 97.31 107 ILE A N 1
ATOM 843 C CA . ILE A 1 107 ? 3.380 -12.021 -9.449 1.00 97.31 107 ILE A CA 1
ATOM 844 C C . ILE A 1 107 ? 4.061 -13.072 -10.347 1.00 97.31 107 ILE A C 1
ATOM 846 O O . ILE A 1 107 ? 3.561 -14.199 -10.404 1.00 97.31 107 ILE A O 1
ATOM 850 N N . PRO A 1 108 ? 5.193 -12.787 -11.025 1.00 97.94 108 PRO A N 1
ATOM 851 C CA . PRO A 1 108 ? 5.807 -13.758 -11.933 1.00 97.94 108 PRO A CA 1
ATOM 852 C C . PRO A 1 108 ? 6.439 -14.955 -11.214 1.00 97.94 108 PRO A C 1
ATOM 854 O O . PRO A 1 108 ? 6.546 -16.034 -11.798 1.00 97.94 108 PRO A O 1
ATOM 857 N N . PHE A 1 109 ? 6.850 -14.783 -9.953 1.00 96.31 109 PHE A N 1
ATOM 858 C CA . PHE A 1 109 ? 7.571 -15.796 -9.179 1.00 96.31 109 PHE A CA 1
ATOM 859 C C . PHE A 1 109 ? 6.845 -16.200 -7.891 1.00 96.31 109 PHE A C 1
ATOM 861 O O . PHE A 1 109 ? 7.487 -16.662 -6.951 1.00 96.31 109 PHE A O 1
ATOM 868 N N . ALA A 1 110 ? 5.516 -16.076 -7.846 1.00 97.00 110 ALA A N 1
ATOM 869 C CA . ALA A 1 110 ? 4.718 -16.260 -6.630 1.00 97.00 110 ALA A CA 1
ATOM 870 C C . ALA A 1 110 ? 4.998 -17.588 -5.910 1.00 97.00 110 ALA A C 1
ATOM 872 O O . ALA A 1 110 ? 5.124 -17.616 -4.690 1.00 97.00 110 ALA A O 1
ATOM 873 N N . VAL A 1 111 ? 5.170 -18.681 -6.666 1.00 97.31 111 VAL A N 1
ATOM 874 C CA . VAL A 1 111 ? 5.503 -19.998 -6.099 1.00 97.31 111 VAL A CA 1
ATOM 875 C C . VAL A 1 111 ? 6.859 -19.977 -5.393 1.00 97.31 111 VAL A C 1
ATOM 877 O O . VAL A 1 111 ? 6.968 -20.512 -4.302 1.00 97.31 111 VAL A O 1
ATOM 880 N N . ARG A 1 112 ? 7.873 -19.320 -5.965 1.00 96.06 112 ARG A N 1
ATOM 881 C CA . ARG A 1 112 ? 9.214 -19.238 -5.365 1.00 96.06 112 ARG A CA 1
ATOM 882 C C . ARG A 1 112 ? 9.249 -18.340 -4.134 1.00 96.06 112 ARG A C 1
ATOM 884 O O . ARG A 1 112 ? 10.034 -18.581 -3.226 1.00 96.06 112 ARG A O 1
ATOM 891 N N . TRP A 1 113 ? 8.415 -17.304 -4.100 1.00 95.19 113 TRP A N 1
ATOM 892 C CA . TRP A 1 113 ? 8.227 -16.490 -2.898 1.00 95.19 113 TRP A CA 1
ATOM 893 C C . TRP A 1 113 ? 7.492 -17.268 -1.809 1.00 95.19 113 TRP A C 1
ATOM 895 O O . TRP A 1 113 ? 7.886 -17.208 -0.650 1.00 95.19 113 TRP A O 1
ATOM 905 N N . TYR A 1 114 ? 6.480 -18.054 -2.184 1.00 95.50 114 TYR A N 1
ATOM 906 C CA . TYR A 1 114 ? 5.759 -18.930 -1.265 1.00 95.50 114 TYR A CA 1
ATOM 907 C C . TYR A 1 114 ? 6.654 -20.032 -0.677 1.00 95.50 114 TYR A C 1
ATOM 909 O O . TYR A 1 114 ? 6.593 -20.281 0.522 1.00 95.50 114 TYR A O 1
ATOM 917 N N . THR A 1 115 ? 7.510 -20.664 -1.489 1.00 96.25 115 THR A N 1
ATOM 918 C CA . THR A 1 115 ? 8.457 -21.691 -1.015 1.00 96.25 115 THR A CA 1
ATOM 919 C C . THR A 1 115 ? 9.697 -21.112 -0.331 1.00 96.25 115 THR A C 1
ATOM 921 O O . THR A 1 115 ? 10.491 -21.867 0.221 1.00 96.25 115 THR A O 1
ATOM 924 N N . GLY A 1 116 ? 9.892 -19.790 -0.367 1.00 93.44 116 GLY A N 1
ATOM 925 C CA . GLY A 1 116 ? 11.065 -19.116 0.192 1.00 93.44 116 GLY A CA 1
ATOM 926 C C . GLY A 1 116 ? 12.323 -19.171 -0.687 1.00 93.44 116 GLY A C 1
ATOM 927 O O . GLY A 1 116 ? 13.320 -18.551 -0.341 1.00 93.44 116 GLY A O 1
ATOM 928 N N . GLU A 1 117 ? 12.295 -19.833 -1.848 1.00 92.25 117 GLU A N 1
ATOM 929 C CA . GLU A 1 117 ? 13.433 -19.902 -2.783 1.00 92.25 117 GLU A CA 1
ATOM 930 C C . GLU A 1 117 ? 13.866 -18.535 -3.331 1.00 92.25 117 GLU A C 1
ATOM 932 O O . GLU A 1 117 ? 15.042 -18.324 -3.628 1.00 92.25 117 GLU A O 1
ATOM 937 N N . ALA A 1 118 ? 12.906 -17.626 -3.519 1.00 89.94 118 ALA A N 1
ATOM 938 C CA . ALA A 1 118 ? 13.156 -16.260 -3.979 1.00 89.94 118 ALA A CA 1
ATOM 939 C C . ALA A 1 118 ? 13.332 -15.262 -2.827 1.00 89.94 118 ALA A C 1
ATOM 941 O O . ALA A 1 118 ? 13.710 -14.118 -3.078 1.00 89.94 118 ALA A O 1
ATOM 942 N N . ALA A 1 119 ? 13.064 -15.676 -1.583 1.00 86.62 119 ALA A N 1
ATOM 943 C CA . ALA A 1 119 ? 13.290 -14.810 -0.441 1.00 86.62 119 ALA A CA 1
ATOM 944 C C . ALA A 1 119 ? 14.796 -14.519 -0.329 1.00 86.62 119 ALA A C 1
ATOM 946 O O . ALA A 1 119 ? 15.613 -15.419 -0.563 1.00 86.62 119 ALA A O 1
ATOM 947 N N . PRO A 1 120 ? 15.193 -13.285 0.030 1.00 82.50 120 PRO A N 1
ATOM 948 C CA . PRO A 1 120 ? 16.578 -13.003 0.370 1.00 82.50 120 PRO A CA 1
ATOM 949 C C . PRO A 1 120 ? 17.035 -14.048 1.381 1.00 82.50 120 PRO A C 1
ATOM 951 O O . PRO A 1 120 ? 16.337 -14.276 2.373 1.00 82.50 120 PRO A O 1
ATOM 954 N N . LYS A 1 121 ? 18.168 -14.709 1.115 1.00 75.44 121 LYS A N 1
ATOM 955 C CA . LYS A 1 121 ? 18.772 -15.625 2.082 1.00 75.44 121 LYS A CA 1
ATOM 956 C C . LYS A 1 121 ? 19.067 -14.810 3.329 1.00 75.44 121 LYS A C 1
ATOM 958 O O . LYS A 1 121 ? 20.041 -14.072 3.382 1.00 75.44 121 LYS A O 1
ATOM 963 N N . ARG A 1 122 ? 18.160 -14.887 4.293 1.00 61.84 122 ARG A N 1
ATOM 964 C CA . ARG A 1 122 ? 18.389 -14.412 5.645 1.00 61.84 122 ARG A CA 1
ATOM 965 C C . ARG A 1 122 ? 19.592 -15.219 6.121 1.00 61.84 122 ARG A C 1
ATOM 967 O O . ARG A 1 122 ? 19.561 -16.435 5.952 1.00 61.84 122 ARG A O 1
ATOM 974 N N . ASP A 1 123 ? 20.642 -14.558 6.604 1.00 58.91 123 ASP A N 1
ATOM 975 C CA . ASP A 1 123 ? 21.883 -15.173 7.101 1.00 58.91 123 ASP A CA 1
ATOM 976 C C . ASP A 1 123 ? 21.610 -16.063 8.336 1.00 58.91 123 ASP A C 1
ATOM 978 O O . ASP A 1 123 ? 22.045 -15.781 9.445 1.00 58.91 123 ASP A O 1
ATOM 982 N N . LEU A 1 124 ? 20.816 -17.118 8.161 1.00 53.72 124 LEU A N 1
ATOM 983 C CA . LEU A 1 124 ? 20.502 -18.156 9.139 1.00 53.72 124 LEU A CA 1
ATOM 984 C C . LEU A 1 124 ? 21.529 -19.297 9.074 1.00 53.72 124 LEU A C 1
ATOM 986 O O . LEU A 1 124 ? 21.381 -20.284 9.774 1.00 53.72 124 LEU A O 1
ATOM 990 N N . ASP A 1 125 ? 22.577 -19.154 8.258 1.00 53.44 125 ASP A N 1
ATOM 991 C CA . ASP A 1 125 ? 23.692 -20.106 8.143 1.00 53.44 125 ASP A CA 1
ATOM 992 C C . ASP A 1 125 ? 24.829 -19.789 9.137 1.00 53.44 125 ASP A C 1
ATOM 994 O O . ASP A 1 125 ? 25.980 -20.164 8.939 1.00 53.44 125 ASP A O 1
ATOM 998 N N . SER A 1 126 ? 24.529 -19.044 10.203 1.00 56.53 126 SER A N 1
ATOM 999 C CA . SER A 1 126 ? 25.462 -18.815 11.300 1.00 56.53 126 SER A CA 1
ATOM 1000 C C . SER A 1 126 ? 24.792 -19.213 12.611 1.00 56.53 126 SER A C 1
ATOM 1002 O O . SER A 1 126 ? 24.186 -18.368 13.265 1.00 56.53 126 SER A O 1
ATOM 1004 N N . ASP A 1 127 ? 25.010 -20.477 12.986 1.00 52.56 127 ASP A N 1
ATOM 1005 C CA . ASP A 1 127 ? 24.988 -20.999 14.365 1.00 52.56 127 ASP A CA 1
A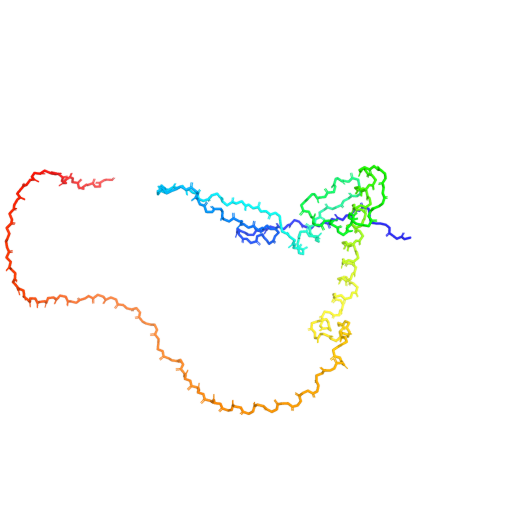TOM 1006 C C . ASP A 1 127 ? 23.688 -21.662 14.871 1.00 52.56 127 ASP A C 1
ATOM 1008 O O . ASP A 1 127 ? 23.109 -21.212 15.854 1.00 52.56 127 ASP A O 1
ATOM 1012 N N . ASP A 1 128 ? 23.261 -22.770 14.251 1.00 50.94 128 ASP A N 1
ATOM 1013 C CA . ASP A 1 128 ? 22.438 -23.777 14.952 1.00 50.94 128 ASP A CA 1
ATOM 1014 C C . ASP A 1 128 ? 22.734 -25.193 14.419 1.00 50.94 128 ASP A C 1
ATOM 1016 O O . ASP A 1 128 ? 21.986 -25.775 13.637 1.00 50.94 128 ASP A O 1
ATOM 1020 N N . ASP A 1 129 ? 23.913 -25.696 14.789 1.00 50.59 129 ASP A N 1
ATOM 1021 C CA . ASP A 1 129 ? 24.263 -27.124 14.791 1.00 50.59 129 ASP A CA 1
ATOM 1022 C C . ASP A 1 129 ? 24.223 -27.605 16.254 1.00 50.59 129 ASP A C 1
ATOM 1024 O O . ASP A 1 129 ? 25.248 -27.983 16.824 1.00 50.59 129 ASP A O 1
ATOM 1028 N N . ASP A 1 130 ? 23.059 -27.488 16.907 1.00 46.69 130 ASP A N 1
ATOM 1029 C CA . ASP A 1 130 ? 22.782 -28.186 18.170 1.00 46.69 130 ASP A CA 1
ATOM 1030 C C . ASP A 1 130 ? 21.982 -29.453 17.848 1.00 46.69 130 ASP A C 1
ATOM 1032 O O . ASP A 1 130 ? 20.752 -29.501 17.810 1.00 46.69 130 ASP A O 1
ATOM 1036 N N . ASP A 1 131 ? 22.755 -30.479 17.506 1.00 52.91 131 ASP A N 1
ATOM 1037 C CA . ASP A 1 131 ? 22.366 -31.880 17.444 1.00 52.91 131 ASP A CA 1
ATOM 1038 C C . ASP A 1 131 ? 22.006 -32.330 18.879 1.00 52.91 131 ASP A C 1
ATOM 1040 O O . ASP A 1 131 ? 22.857 -32.781 19.652 1.00 52.91 131 ASP A O 1
ATOM 1044 N N . GLY A 1 132 ? 20.746 -32.112 19.264 1.00 45.25 132 GLY A N 1
ATOM 1045 C CA . GLY A 1 132 ? 20.196 -32.393 20.590 1.00 45.25 132 GLY A CA 1
ATOM 1046 C C . GLY A 1 132 ? 18.957 -33.283 20.523 1.00 45.25 132 GLY A C 1
ATOM 1047 O O . GLY A 1 132 ? 17.839 -32.801 20.663 1.00 45.25 132 GLY A O 1
ATOM 1048 N N . ASP A 1 133 ? 19.198 -34.571 20.279 1.00 50.25 133 ASP A N 1
ATOM 1049 C CA . ASP A 1 133 ? 18.369 -35.745 20.600 1.00 50.25 133 ASP A CA 1
ATOM 1050 C C . ASP A 1 133 ? 17.294 -35.489 21.686 1.00 50.25 133 ASP A C 1
ATOM 1052 O O . ASP A 1 133 ? 17.631 -35.309 22.858 1.00 50.25 133 ASP A O 1
ATOM 1056 N N . ASP A 1 134 ? 16.012 -35.500 21.304 1.00 46.78 134 ASP A N 1
ATOM 1057 C CA . ASP A 1 134 ? 14.881 -35.664 22.232 1.00 46.78 134 ASP A CA 1
ATOM 1058 C C . ASP A 1 134 ? 13.903 -36.684 21.631 1.00 46.78 134 ASP A C 1
ATOM 1060 O O . ASP A 1 134 ? 12.965 -36.366 20.895 1.00 46.78 134 ASP A O 1
ATOM 1064 N N . ASP A 1 135 ? 14.244 -37.946 21.879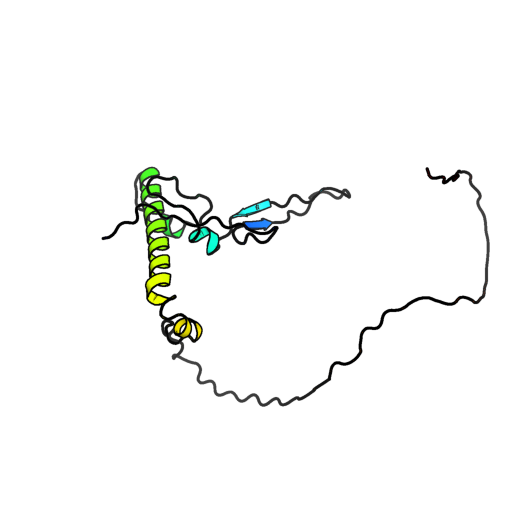 1.00 52.00 135 ASP A N 1
ATOM 1065 C CA . ASP A 1 135 ? 13.375 -39.114 21.797 1.00 52.00 135 ASP A CA 1
ATOM 1066 C C . ASP A 1 135 ? 12.384 -39.047 22.972 1.00 52.00 135 ASP A C 1
ATOM 1068 O O . ASP A 1 135 ? 12.745 -39.373 24.103 1.00 52.00 135 ASP A O 1
ATOM 1072 N N . ASP A 1 136 ? 11.151 -38.607 22.717 1.00 48.03 136 ASP A N 1
ATOM 1073 C CA . ASP A 1 136 ? 10.020 -38.900 23.605 1.00 48.03 136 ASP A CA 1
ATOM 1074 C C . ASP A 1 136 ? 8.814 -39.330 22.757 1.00 48.03 136 ASP A C 1
ATOM 1076 O O . ASP A 1 136 ? 7.964 -38.543 22.327 1.00 48.03 136 ASP A O 1
ATOM 1080 N N . ASP A 1 137 ? 8.842 -40.627 22.452 1.00 52.34 137 ASP A N 1
ATOM 1081 C CA . ASP A 1 137 ? 7.707 -41.480 22.116 1.00 52.34 137 ASP A CA 1
ATOM 1082 C C . ASP A 1 137 ? 6.680 -41.414 23.263 1.00 52.34 137 ASP A C 1
ATOM 1084 O O . ASP A 1 137 ? 6.916 -41.954 24.342 1.00 52.34 137 ASP A O 1
ATOM 1088 N N . ASP A 1 138 ? 5.510 -40.822 23.027 1.00 50.28 138 ASP A N 1
ATOM 1089 C CA . ASP A 1 138 ? 4.294 -41.245 23.729 1.00 50.28 138 ASP A CA 1
ATOM 1090 C C . ASP A 1 138 ? 3.074 -41.057 22.811 1.00 50.28 138 ASP A C 1
ATOM 1092 O O . ASP A 1 138 ? 2.466 -39.988 22.684 1.00 50.28 138 ASP A O 1
ATOM 1096 N N . GLU A 1 139 ? 2.768 -42.154 22.117 1.00 52.28 139 GLU A N 1
ATOM 1097 C CA . GLU A 1 139 ? 1.513 -42.433 21.430 1.00 52.28 139 GLU A CA 1
ATOM 1098 C C . GLU A 1 139 ? 0.376 -42.584 22.456 1.00 52.28 139 GLU A C 1
ATOM 1100 O O . GLU A 1 139 ? 0.286 -43.598 23.140 1.00 52.28 139 GLU A O 1
ATOM 1105 N N . GLU A 1 140 ? -0.563 -41.642 22.500 1.00 48.31 140 GLU A N 1
ATOM 1106 C CA . GLU A 1 140 ? -1.919 -41.912 22.997 1.00 48.31 140 GLU A CA 1
ATOM 1107 C C . GLU A 1 140 ? -2.916 -41.354 21.966 1.00 48.31 140 GLU A C 1
ATOM 1109 O O . GLU A 1 140 ? -3.331 -40.192 22.000 1.00 48.31 140 GLU A O 1
ATOM 1114 N N . GLU A 1 141 ? -3.246 -42.208 20.990 1.00 48.44 141 GLU A N 1
ATOM 1115 C CA . GLU A 1 141 ? -4.504 -42.162 20.243 1.00 48.44 141 GLU A CA 1
ATOM 1116 C C . GLU A 1 141 ? -5.663 -42.316 21.238 1.00 48.44 141 GLU A C 1
ATOM 1118 O O . GLU A 1 141 ? -5.837 -43.386 21.817 1.00 48.44 141 GLU A O 1
ATOM 1123 N N . ASP A 1 142 ? -6.496 -41.288 21.395 1.00 46.53 142 ASP A N 1
ATOM 1124 C CA . ASP A 1 142 ? -7.853 -41.486 21.907 1.00 46.53 142 ASP A CA 1
ATOM 1125 C C . ASP A 1 142 ? -8.836 -40.918 20.880 1.00 46.53 142 ASP A C 1
ATOM 1127 O O . ASP A 1 142 ? -8.920 -39.708 20.635 1.00 46.53 142 ASP A O 1
ATOM 1131 N N . GLU A 1 143 ? -9.483 -41.859 20.195 1.00 45.97 143 GLU A N 1
ATOM 1132 C CA . GLU A 1 143 ? -10.449 -41.659 19.129 1.00 45.97 143 GLU A CA 1
ATOM 1133 C C . GLU A 1 143 ? -11.720 -40.978 19.659 1.00 45.97 143 GLU A C 1
ATOM 1135 O O . GLU A 1 143 ? -12.349 -41.393 20.634 1.00 45.97 143 GLU A O 1
ATOM 1140 N N . ASP A 1 144 ? -12.113 -39.930 18.945 1.00 45.59 144 ASP A N 1
ATOM 1141 C CA . ASP A 1 144 ? -13.424 -39.294 18.973 1.00 45.59 144 ASP A CA 1
ATOM 1142 C C . ASP A 1 144 ? -14.519 -40.283 18.546 1.00 45.59 144 ASP A C 1
ATOM 1144 O O . ASP A 1 144 ? -14.500 -40.732 17.403 1.00 45.59 144 ASP A O 1
ATOM 1148 N N . ASP A 1 145 ? -15.492 -40.574 19.417 1.00 46.28 145 ASP A N 1
ATOM 1149 C CA . ASP A 1 145 ? -16.869 -40.818 18.969 1.00 46.28 145 ASP A CA 1
ATOM 1150 C C . ASP A 1 145 ? -17.881 -40.727 20.124 1.00 46.28 145 ASP A C 1
ATOM 1152 O O . ASP A 1 145 ? -17.942 -41.596 21.000 1.00 46.28 145 ASP A O 1
ATOM 1156 N N . SER A 1 146 ? -18.725 -39.695 20.126 1.00 41.34 146 SER A N 1
ATOM 1157 C CA . SER A 1 146 ? -20.119 -39.852 20.562 1.00 41.34 146 SER A CA 1
ATOM 1158 C C . SER A 1 146 ? -20.982 -38.713 20.036 1.00 41.34 146 SER A C 1
ATOM 1160 O O . SER A 1 146 ? -20.944 -37.575 20.508 1.00 41.34 146 SER A O 1
ATOM 1162 N N . GLU A 1 147 ? -21.762 -39.120 19.046 1.00 41.66 147 GLU A N 1
ATOM 1163 C CA . GLU A 1 147 ? -22.767 -38.425 18.265 1.00 41.66 147 GLU A CA 1
ATOM 1164 C C . GLU A 1 147 ? -23.791 -37.599 19.068 1.00 41.66 147 GLU A C 1
ATOM 1166 O O . GLU A 1 147 ? -24.224 -37.926 20.176 1.00 41.66 147 GLU A O 1
ATOM 1171 N N . ASP A 1 148 ? -24.194 -36.514 18.413 1.00 39.41 148 ASP A N 1
ATOM 1172 C CA . ASP A 1 148 ? -25.320 -35.630 18.689 1.00 39.41 148 ASP A CA 1
ATOM 1173 C C . ASP A 1 148 ? -26.656 -36.331 18.366 1.00 39.41 148 ASP A C 1
ATOM 1175 O O . ASP A 1 148 ? -26.883 -36.718 17.222 1.00 39.41 148 ASP A O 1
ATOM 1179 N N . GLU A 1 149 ? -27.568 -36.450 19.340 1.00 40.81 149 GLU A N 1
ATOM 1180 C CA . GLU A 1 149 ? -29.000 -36.680 19.083 1.00 40.81 149 GLU A CA 1
ATOM 1181 C C . GLU A 1 149 ? -29.877 -35.830 20.031 1.00 40.81 149 GLU A C 1
ATOM 1183 O O . GLU A 1 149 ? -29.943 -36.040 21.247 1.00 40.81 149 GLU A O 1
ATOM 1188 N N . GLU A 1 150 ? -30.581 -34.857 19.441 1.00 42.53 150 GLU A N 1
ATOM 1189 C CA . GLU A 1 150 ? -31.784 -34.204 19.976 1.00 42.53 150 GLU A CA 1
ATOM 1190 C C . GLU A 1 150 ? -32.954 -35.206 20.098 1.00 42.53 150 GLU A C 1
ATOM 1192 O O . GLU A 1 150 ? -33.290 -35.845 19.109 1.00 42.53 150 GLU A O 1
ATOM 1197 N N . GLU A 1 151 ? -33.663 -35.257 21.240 1.00 35.44 151 GLU A N 1
ATOM 1198 C CA . GLU A 1 151 ? -35.135 -35.063 21.305 1.00 35.44 151 GLU A CA 1
ATOM 1199 C C . GLU A 1 151 ? -35.746 -35.195 22.730 1.00 35.44 151 GLU A C 1
ATOM 1201 O O . GLU A 1 151 ? -35.518 -36.146 23.471 1.00 35.44 151 GLU A O 1
ATOM 1206 N N . GLU A 1 152 ? -36.591 -34.209 23.065 1.00 34.16 152 GLU A N 1
ATOM 1207 C CA . GLU A 1 152 ? -37.918 -34.295 23.719 1.00 34.16 152 GLU A CA 1
ATOM 1208 C C . GLU A 1 152 ? -38.176 -35.096 25.037 1.00 34.16 152 GLU A C 1
ATOM 1210 O O . GLU A 1 152 ? -38.417 -36.298 25.065 1.00 34.16 152 GLU A O 1
ATOM 1215 N N . ALA A 1 153 ? -38.421 -34.304 26.099 1.00 38.66 153 ALA A N 1
ATOM 1216 C CA . ALA A 1 153 ? -39.563 -34.367 27.043 1.00 38.66 153 ALA A CA 1
ATOM 1217 C C . ALA A 1 153 ? -39.676 -35.451 28.174 1.00 38.66 153 ALA A C 1
ATOM 1219 O O . ALA A 1 153 ? -39.117 -36.539 28.111 1.00 38.66 153 ALA A O 1
ATOM 1220 N N . PRO A 1 154 ? -40.391 -35.143 29.297 1.00 54.12 154 PRO A N 1
ATOM 1221 C CA . PRO A 1 154 ? -40.085 -35.658 30.646 1.00 54.12 154 PRO A CA 1
ATOM 1222 C C . PRO A 1 154 ? -41.108 -36.669 31.216 1.00 54.12 154 PRO A C 1
ATOM 1224 O O . PRO A 1 154 ? -42.235 -36.767 30.728 1.00 54.12 154 PRO A O 1
ATOM 1227 N N . PRO A 1 155 ? -40.822 -37.287 32.389 1.00 40.38 155 PRO A N 1
ATOM 1228 C CA . PRO A 1 155 ? -41.901 -37.451 33.370 1.00 40.38 155 PRO A CA 1
ATOM 1229 C C . PRO A 1 155 ? -41.515 -37.242 34.852 1.00 40.38 155 PRO A C 1
ATOM 1231 O O . PRO A 1 155 ? -40.709 -37.937 35.455 1.00 40.38 155 PRO A O 1
ATOM 1234 N N . ALA A 1 156 ? -42.210 -36.276 35.455 1.00 38.34 156 ALA A N 1
ATOM 1235 C CA . ALA A 1 156 ? -43.057 -36.374 36.648 1.00 38.34 156 ALA A CA 1
ATOM 1236 C C . ALA A 1 156 ? -42.759 -37.368 37.814 1.00 38.34 156 ALA A C 1
ATOM 1238 O O . ALA A 1 156 ? -42.889 -38.579 37.688 1.00 38.34 156 ALA A O 1
ATOM 1239 N N . LYS A 1 157 ? -42.757 -36.754 39.018 1.00 36.16 157 LYS A N 1
ATOM 1240 C CA . LYS A 1 157 ? -43.321 -37.187 40.327 1.00 36.16 157 LYS A CA 1
ATOM 1241 C C . LYS A 1 157 ? -42.470 -38.060 41.270 1.00 36.16 157 LYS A C 1
ATOM 1243 O O . LYS A 1 157 ? -42.455 -39.276 41.164 1.00 36.16 157 LYS A O 1
ATOM 1248 N N . GLY A 1 158 ? -42.155 -37.461 42.430 1.00 32.38 158 GLY A N 1
ATOM 1249 C CA . GLY A 1 158 ? -42.709 -37.981 43.691 1.00 32.38 158 GLY A CA 1
ATOM 1250 C C . GLY A 1 158 ? -41.906 -37.796 44.988 1.00 32.38 158 GLY A C 1
ATOM 1251 O O . GLY A 1 158 ? -41.117 -38.661 45.313 1.00 32.38 158 GLY A O 1
ATOM 1252 N N . LYS A 1 159 ? -42.308 -36.789 45.798 1.00 36.59 159 LYS A N 1
ATOM 1253 C CA . LYS A 1 159 ? -42.616 -36.853 47.263 1.00 36.59 159 LYS A CA 1
ATOM 1254 C C . LYS A 1 159 ? -41.464 -37.258 48.223 1.00 36.59 159 LYS A C 1
ATOM 1256 O O . LYS A 1 159 ? -40.898 -38.322 48.085 1.00 36.59 159 LYS A O 1
ATOM 1261 N N . LYS A 1 160 ? -41.154 -36.569 49.334 1.00 32.88 160 LYS A N 1
ATOM 1262 C CA . LYS A 1 160 ? -41.993 -36.005 50.426 1.00 32.88 160 LYS A CA 1
ATOM 1263 C C . LYS A 1 160 ? -41.042 -35.273 51.418 1.00 32.88 160 LYS A C 1
ATOM 1265 O O . LYS A 1 160 ? -39.980 -35.805 51.693 1.00 32.88 160 LYS A O 1
ATOM 1270 N N . ALA A 1 161 ? -41.368 -34.053 51.880 1.00 34.16 161 ALA A N 1
ATOM 1271 C CA . ALA A 1 161 ? -41.882 -33.717 53.237 1.00 34.16 161 ALA A CA 1
ATOM 1272 C C . ALA A 1 161 ? -40.769 -33.566 54.316 1.00 34.16 161 ALA A C 1
ATOM 1274 O O . ALA A 1 161 ? -39.865 -34.378 54.341 1.00 34.16 161 ALA A O 1
ATOM 1275 N N . GLN A 1 162 ? -40.697 -32.582 55.227 1.00 37.31 162 GLN A N 1
ATOM 1276 C CA . GLN A 1 162 ? -41.661 -31.873 56.097 1.00 37.31 162 GLN A CA 1
ATOM 1277 C C . GLN A 1 162 ? -40.950 -30.593 56.640 1.00 37.31 162 GLN A C 1
ATOM 1279 O O . GLN A 1 162 ? -39.778 -30.665 56.978 1.00 37.31 162 GLN A O 1
ATOM 1284 N N . ALA A 1 163 ? -41.508 -29.375 56.584 1.00 33.09 163 ALA A N 1
ATOM 1285 C CA . ALA A 1 163 ? -42.507 -28.740 57.472 1.00 33.09 163 ALA A CA 1
ATOM 1286 C C . ALA A 1 163 ? -41.957 -28.022 58.738 1.00 33.09 163 ALA A C 1
ATOM 1288 O O . ALA A 1 163 ? -41.617 -28.692 59.706 1.00 33.09 163 ALA A O 1
ATOM 1289 N N . LYS A 1 164 ? -42.064 -26.673 58.809 1.00 33.16 164 LYS A N 1
ATOM 1290 C CA . LYS A 1 164 ? -42.915 -25.933 59.791 1.00 33.16 164 LYS A CA 1
ATOM 1291 C C . LYS A 1 164 ? -42.862 -24.381 59.692 1.00 33.16 164 LYS A C 1
ATOM 1293 O O . LYS A 1 164 ? -41.809 -23.777 59.799 1.00 33.16 164 LYS A O 1
ATOM 1298 N N . LYS A 1 165 ? -44.079 -23.812 59.561 1.00 32.38 165 LYS A N 1
ATOM 1299 C CA . LYS A 1 165 ? -44.709 -22.505 59.944 1.00 32.38 165 LYS A CA 1
ATOM 1300 C C . LYS A 1 165 ? -43.860 -21.453 60.707 1.00 32.38 165 LYS A C 1
ATOM 1302 O O . LYS A 1 165 ? -43.147 -21.829 61.623 1.00 32.38 165 LYS A O 1
ATOM 1307 N N . LYS A 1 166 ? -44.015 -20.127 60.513 1.00 30.48 166 LYS A N 1
ATOM 1308 C CA . LYS A 1 166 ? -45.191 -19.231 60.758 1.00 30.48 166 LYS A CA 1
ATOM 1309 C C . LYS A 1 166 ? -44.935 -17.842 60.101 1.00 30.48 166 LYS A C 1
ATOM 1311 O O . LYS A 1 166 ? -43.814 -17.373 60.175 1.00 30.48 166 LYS A O 1
ATOM 1316 N N . ALA A 1 167 ? -45.880 -17.246 59.360 1.00 29.64 167 ALA A N 1
ATOM 1317 C CA . ALA A 1 167 ? -46.888 -16.228 59.751 1.00 29.64 167 ALA A CA 1
ATOM 1318 C C . ALA A 1 167 ? -46.529 -14.790 59.302 1.00 29.64 167 ALA A C 1
ATOM 1320 O O . ALA A 1 167 ? -45.443 -14.312 59.593 1.00 29.64 167 ALA A O 1
ATOM 1321 N N . GLY A 1 168 ? -47.480 -14.103 58.655 1.00 28.42 168 GLY A N 1
ATOM 1322 C CA . GLY A 1 168 ? -47.418 -12.666 58.348 1.00 28.42 168 GLY A CA 1
ATOM 1323 C C . GLY A 1 168 ? -48.090 -12.325 57.017 1.00 28.42 168 GLY A C 1
ATOM 1324 O O . GLY A 1 168 ? -47.483 -12.495 55.969 1.00 28.42 168 GLY A O 1
ATOM 1325 N N . GLY A 1 169 ? -49.360 -11.913 57.055 1.00 27.25 169 GLY A N 1
ATOM 1326 C CA . GLY A 1 169 ? -50.137 -11.523 55.874 1.00 27.25 169 GLY A CA 1
ATOM 1327 C C . GLY A 1 169 ? -49.878 -10.086 55.411 1.00 27.25 169 GLY A C 1
ATOM 1328 O O . GLY A 1 169 ? -49.398 -9.260 56.182 1.00 27.25 169 GLY A O 1
ATOM 1329 N N . GLY A 1 170 ? -50.253 -9.792 54.162 1.00 29.05 170 GLY A N 1
ATOM 1330 C CA . GLY A 1 170 ? -50.211 -8.438 53.602 1.00 29.05 170 GLY A CA 1
ATOM 1331 C C . GLY A 1 170 ? -50.503 -8.368 52.098 1.00 29.05 170 GLY A C 1
ATOM 1332 O O . GLY A 1 170 ? -49.592 -8.487 51.298 1.00 29.05 170 GLY A O 1
ATOM 1333 N N . ALA A 1 171 ? -51.791 -8.208 51.777 1.00 32.75 171 ALA A N 1
ATOM 1334 C CA . ALA A 1 171 ? -52.425 -7.420 50.704 1.00 32.75 171 ALA A CA 1
ATOM 1335 C C . ALA A 1 171 ? -51.835 -7.264 49.270 1.00 32.75 171 ALA A C 1
ATOM 1337 O O . ALA A 1 171 ? -50.741 -6.752 49.086 1.00 32.75 171 ALA A O 1
ATOM 1338 N N . GLN A 1 172 ? -52.753 -7.485 48.301 1.00 33.75 172 GLN A N 1
ATOM 1339 C CA . GLN A 1 172 ? -52.987 -6.777 47.012 1.00 33.75 172 GLN A CA 1
ATOM 1340 C C . GLN A 1 172 ? -51.926 -6.893 45.890 1.00 33.75 172 GLN A C 1
ATOM 1342 O O . GLN A 1 172 ? -50.751 -6.684 46.116 1.00 33.75 172 GLN A O 1
ATOM 1347 N N . GLY A 1 173 ? -52.250 -7.136 44.613 1.00 33.59 173 GLY A N 1
ATOM 1348 C CA . GLY A 1 173 ? -53.523 -7.321 43.915 1.00 33.59 173 GLY A CA 1
ATOM 1349 C C . GLY A 1 173 ? -53.324 -7.388 42.382 1.00 33.59 173 GLY A C 1
ATOM 1350 O O . GLY A 1 173 ? -52.345 -6.863 41.866 1.00 33.59 173 GLY A O 1
ATOM 1351 N N . LYS A 1 174 ? -54.315 -7.996 41.707 1.00 36.75 174 LYS A N 1
ATOM 1352 C CA . LYS A 1 174 ? -54.702 -7.943 40.274 1.00 36.75 174 LYS A CA 1
ATOM 1353 C C . LYS A 1 174 ? -53.757 -8.485 39.177 1.00 36.75 174 LYS A C 1
ATOM 1355 O O . LYS A 1 174 ? -52.842 -7.805 38.731 1.00 36.75 174 LYS A O 1
ATOM 1360 N N . GLN A 1 175 ? -54.158 -9.628 38.607 1.00 34.50 175 GLN A N 1
ATOM 1361 C CA . GLN A 1 175 ? -53.979 -9.993 37.195 1.00 34.50 175 GLN A CA 1
ATOM 1362 C C . GLN A 1 175 ? -55.299 -10.577 36.657 1.00 34.50 175 GLN A C 1
ATOM 1364 O O . GLN A 1 175 ? -55.799 -11.554 37.199 1.00 34.50 175 GLN A O 1
ATOM 1369 N N . GLU A 1 176 ? -55.837 -9.948 35.616 1.00 42.84 176 GLU A N 1
ATOM 1370 C CA . GLU A 1 176 ? -56.885 -10.377 34.670 1.00 42.84 176 GLU A CA 1
ATOM 1371 C C . GLU A 1 176 ? -56.743 -9.374 33.504 1.00 42.84 176 GLU A C 1
ATOM 1373 O O . GLU A 1 176 ? -56.469 -8.203 33.754 1.00 42.84 176 GLU A O 1
ATOM 1378 N N . GLU A 1 177 ? -56.838 -9.681 32.217 1.00 40.75 177 GLU A N 1
ATOM 1379 C CA . GLU A 1 177 ? -57.234 -10.876 31.488 1.00 40.75 177 GLU A CA 1
ATOM 1380 C C . GLU A 1 177 ? -56.646 -10.731 30.067 1.00 40.75 177 GLU A C 1
ATOM 1382 O O . GLU A 1 177 ? -56.407 -9.625 29.576 1.00 40.75 177 GLU A O 1
ATOM 1387 N N . CYS A 1 178 ? -56.399 -11.858 29.411 1.00 41.09 178 CYS A N 1
ATOM 1388 C CA . CYS A 1 178 ? -55.942 -11.970 28.034 1.00 41.09 178 CYS A CA 1
ATOM 1389 C C . CYS A 1 178 ? -57.172 -12.038 27.108 1.00 41.09 178 CYS A C 1
ATOM 1391 O O . CYS A 1 178 ? -58.041 -12.873 27.358 1.00 41.09 178 CYS A O 1
ATOM 1393 N N . LYS A 1 179 ? -57.246 -11.242 26.029 1.00 49.88 179 LYS A N 1
ATOM 1394 C CA . LYS A 1 179 ? -57.967 -11.640 24.804 1.00 49.88 179 LYS A CA 1
ATOM 1395 C C . LYS A 1 179 ? -57.541 -10.843 23.577 1.00 49.88 179 LYS A C 1
ATOM 1397 O O . LYS A 1 179 ? -57.479 -9.619 23.583 1.00 49.88 179 LYS A O 1
ATOM 1402 N N . GLN A 1 180 ? -57.243 -11.637 22.561 1.00 40.81 180 GLN A N 1
ATOM 1403 C CA . GLN A 1 180 ? -56.862 -11.314 21.198 1.00 40.81 180 GLN A CA 1
ATOM 1404 C C . GLN A 1 180 ? -58.060 -10.754 20.422 1.00 40.81 180 GLN A C 1
ATOM 1406 O O . GLN A 1 180 ? -59.175 -11.249 20.600 1.00 40.81 180 GLN A O 1
ATOM 1411 N N . GLN A 1 181 ? -57.793 -9.817 19.515 1.00 44.56 181 GLN A N 1
ATOM 1412 C CA . GLN A 1 181 ? -58.326 -9.817 18.151 1.00 44.56 181 GLN A CA 1
ATOM 1413 C C . GLN A 1 181 ? -57.233 -9.319 17.211 1.00 44.56 181 GLN A C 1
ATOM 1415 O O . GLN A 1 181 ? -56.473 -8.421 17.640 1.00 44.56 181 GLN A O 1
#

Secondary structure (DSSP, 8-state):
-----EE------PPTT--TTEEEEEPPPSS--TT----EEEEE---HHHHHS--EETTSPP-TTS--HHHHHH---SSHHHHHHHHHHHHHHHHHHHHHHIIIIITTTHHHHHTTTTS---S--SS------------------------------------------------------

Sequence (181 aa):
ETSVAEIKVCEIDWNDGKDVTVEVVKKKAKGGGAKKKVKAKSEPRDSFFRHCFRHLKQGMPVPEDMNLSEAMNLADGDDEDEVDAQMMEYVMENDHEMGREIRDHIIPFAVRWYTGEAAPKRDLDSDDDDDGDDDDDDEEEDEDDSEDEEEEAPPAKGKKAQAKKKAGGGAQGKQEECKQQ

Foldseek 3Di:
DDAQAWDAADDDDDDPPRPPQWDWAFDDDPDPDPDDDGDTDIAGDDDPCVQQHDIAGQPDFDDPSDDLVVLLVVQDDPDPVSSRRSSSRVSSVVNVVVVCCCVPPCVVCVVCVVVVVPPPPDVPVPDDPPPDDDDDDDDDDDDDDDDDDDDDDDDDDDDDDDDDDDDDDDDDDDDDDDDDD